Protein AF-E2A7E9-F1 (afdb_monomer)

Secondary structure (DSSP, 8-state):
--S----SS-TTSTTHHHHHHHHHHHHHHHHHHHHHHHHHHHHHHHHHHHHHHHHHHHHHHHHHHH--HHHHHHHHHHHHHHHTT-

Mean predicted aligned error: 11.11 Å

pLDDT: mean 88.41, std 9.63, range [50.53, 98.38]

Foldseek 3Di:
DVDDDDDPDDCPDPPNVVVVVVVVVVVVCVVVCVVVVVVVVVVVVVVVVVVVVVVVVVVVVVVVVVCPVVVVVVVVVVVVVVVVVD

Structure (mmCIF, N/CA/C/O backbone):
data_AF-E2A7E9-F1
#
_entry.id   AF-E2A7E9-F1
#
loop_
_atom_site.group_PDB
_atom_site.id
_atom_site.type_symbol
_atom_site.label_atom_id
_atom_site.label_alt_id
_atom_site.label_comp_id
_atom_site.label_asym_id
_atom_site.label_entity_id
_atom_site.label_seq_id
_atom_site.pdbx_PDB_ins_code
_atom_site.Cartn_x
_atom_site.Cartn_y
_atom_site.Cartn_z
_atom_site.occupancy
_atom_site.B_iso_or_equiv
_atom_site.auth_seq_id
_atom_site.auth_comp_id
_atom_site.auth_asym_id
_atom_site.auth_atom_id
_atom_site.pdbx_PDB_model_num
ATOM 1 N N . LEU A 1 1 ? -17.916 5.304 22.790 1.00 84.88 1 LEU A N 1
ATOM 2 C CA . LEU A 1 1 ? -17.422 4.349 21.775 1.00 84.88 1 LEU A CA 1
ATOM 3 C C . LEU A 1 1 ? -17.272 5.082 20.446 1.00 84.88 1 LEU A C 1
ATOM 5 O O . LEU A 1 1 ? -18.194 5.820 20.114 1.00 84.88 1 LEU A O 1
ATOM 9 N N . PRO A 1 2 ? -16.122 4.978 19.755 1.00 84.19 2 PRO A N 1
ATOM 10 C CA . PRO A 1 2 ? -15.832 5.714 18.519 1.00 84.19 2 PRO A CA 1
ATOM 11 C C . PRO A 1 2 ? -16.790 5.407 17.363 1.00 84.19 2 PRO A C 1
ATOM 13 O O . PRO A 1 2 ? -17.074 6.295 16.567 1.00 84.19 2 PRO A O 1
ATOM 16 N N . VAL A 1 3 ? -17.331 4.189 17.295 1.00 88.69 3 VAL A N 1
ATOM 17 C CA . VAL A 1 3 ? -18.369 3.827 16.320 1.00 88.69 3 VAL A CA 1
ATOM 18 C C . VAL A 1 3 ? -19.699 3.671 17.051 1.00 88.69 3 VAL A C 1
ATOM 20 O O . VAL A 1 3 ? -19.775 2.969 18.062 1.00 88.69 3 VAL A O 1
ATOM 23 N N . GLN A 1 4 ? -20.756 4.326 16.565 1.00 89.06 4 GLN A N 1
ATOM 24 C CA . GLN A 1 4 ? -22.100 4.103 17.096 1.00 89.06 4 GLN A CA 1
ATOM 25 C C . GLN A 1 4 ? -22.700 2.831 16.497 1.00 89.06 4 GLN A C 1
ATOM 27 O O . GLN A 1 4 ? -22.910 2.741 15.290 1.00 89.06 4 GLN A O 1
ATOM 32 N N . THR A 1 5 ? -22.986 1.853 17.353 1.00 88.69 5 THR A N 1
ATOM 33 C CA . THR A 1 5 ? -23.644 0.590 16.996 1.00 88.69 5 THR A CA 1
ATOM 34 C C . THR A 1 5 ? -24.589 0.160 18.114 1.00 88.69 5 THR A C 1
ATOM 36 O O . THR A 1 5 ? -24.482 0.634 19.246 1.00 88.69 5 THR A O 1
ATOM 39 N N . TYR A 1 6 ? -25.511 -0.753 17.811 1.00 90.38 6 TYR A N 1
ATOM 40 C CA . TYR A 1 6 ? -26.402 -1.334 18.812 1.00 90.38 6 TYR A CA 1
ATOM 41 C C . TYR A 1 6 ? -25.680 -2.407 19.641 1.00 90.38 6 TYR A C 1
ATOM 43 O O . TYR A 1 6 ? -25.009 -3.275 19.083 1.00 90.38 6 TYR A O 1
ATOM 51 N N . TYR A 1 7 ? -25.841 -2.355 20.966 1.00 87.31 7 TYR A N 1
ATOM 52 C CA . TYR A 1 7 ? -25.246 -3.293 21.918 1.00 87.31 7 TYR A CA 1
ATOM 53 C C . TYR A 1 7 ? -26.329 -3.948 22.775 1.00 87.31 7 TYR A C 1
ATOM 55 O O . TYR A 1 7 ? -27.207 -3.267 23.295 1.00 87.31 7 TYR A O 1
ATOM 63 N N . ILE A 1 8 ? -26.246 -5.272 22.943 1.00 91.25 8 ILE A N 1
ATOM 64 C CA . ILE A 1 8 ? -27.198 -6.069 23.745 1.00 91.25 8 ILE A CA 1
ATOM 65 C C . ILE A 1 8 ? -26.933 -5.907 25.261 1.00 91.25 8 ILE A C 1
ATOM 67 O O . ILE A 1 8 ? -27.758 -6.281 26.089 1.00 91.25 8 ILE A O 1
ATOM 71 N N . TYR A 1 9 ? -25.788 -5.330 25.638 1.00 88.06 9 TYR A N 1
ATOM 72 C CA . TYR A 1 9 ? -25.360 -5.097 27.019 1.00 88.06 9 TYR A CA 1
ATOM 73 C C . TYR A 1 9 ? -25.021 -3.621 27.264 1.00 88.06 9 TYR A C 1
ATOM 75 O O . TYR A 1 9 ? -24.807 -2.851 26.327 1.00 88.06 9 TYR A O 1
ATOM 83 N N . ASP A 1 10 ? -24.949 -3.230 28.539 1.00 86.88 10 ASP A N 1
ATOM 84 C CA . ASP A 1 10 ? -24.618 -1.862 28.944 1.00 86.88 10 ASP A CA 1
ATOM 85 C C . ASP A 1 10 ? -23.122 -1.572 28.746 1.00 86.88 10 ASP A C 1
ATOM 87 O O . ASP A 1 10 ? -22.270 -1.957 29.547 1.00 86.88 10 ASP A O 1
ATOM 91 N N . VAL A 1 11 ? -22.811 -0.881 27.650 1.00 87.12 11 VAL A N 1
ATOM 92 C CA . VAL A 1 11 ? -21.458 -0.430 27.294 1.00 87.12 11 VAL A CA 1
ATOM 93 C C . VAL A 1 11 ? -21.024 0.837 28.032 1.00 87.12 11 VAL A C 1
ATOM 95 O O . VAL A 1 11 ? -19.899 1.282 27.832 1.00 87.12 11 VAL A O 1
ATOM 98 N N . THR A 1 12 ? -21.884 1.455 28.848 1.00 86.44 12 THR A N 1
ATOM 99 C CA . THR A 1 12 ? -21.547 2.692 29.578 1.00 86.44 12 THR A CA 1
ATOM 100 C C . THR A 1 12 ? -20.847 2.424 30.907 1.00 86.44 12 THR A C 1
ATOM 102 O O . THR A 1 12 ? -20.238 3.329 31.478 1.00 86.44 12 THR A O 1
ATOM 105 N N . LYS A 1 13 ? -20.889 1.176 31.389 1.00 88.25 13 LYS A N 1
ATOM 106 C CA . LYS A 1 13 ? -20.261 0.769 32.646 1.00 88.25 13 LYS A CA 1
ATOM 107 C C . LYS A 1 13 ? -18.851 0.230 32.438 1.00 88.25 13 LYS A C 1
ATOM 109 O O . LYS A 1 13 ? -18.535 -0.393 31.423 1.00 88.25 13 LYS A O 1
ATOM 114 N N . SER A 1 14 ? -17.996 0.485 33.426 1.00 89.56 14 SER A N 1
ATOM 115 C CA . SER A 1 14 ? -16.683 -0.157 33.522 1.00 89.56 14 SER A CA 1
ATOM 116 C C . SER A 1 14 ? -16.857 -1.578 34.083 1.00 89.56 14 SER A C 1
ATOM 118 O O . SER A 1 14 ? -17.662 -1.751 35.008 1.00 89.56 14 SER A O 1
ATOM 120 N N . PRO A 1 15 ? -16.144 -2.598 33.553 1.00 90.00 15 PRO A N 1
ATOM 121 C CA . PRO A 1 15 ? -15.067 -2.537 32.545 1.00 90.00 15 PRO A CA 1
ATOM 122 C C . PRO A 1 15 ? -15.518 -2.696 31.076 1.00 90.00 15 PRO A C 1
ATOM 124 O O . PRO A 1 15 ? -14.693 -2.665 30.162 1.00 90.00 15 PRO A O 1
ATOM 127 N N . GLN A 1 16 ? -16.814 -2.885 30.815 1.00 90.75 16 GLN A N 1
ATOM 128 C CA . GLN A 1 16 ? -17.350 -3.206 29.485 1.00 90.75 16 GLN A CA 1
ATOM 129 C C . GLN A 1 16 ? -17.055 -2.114 28.451 1.00 90.75 16 GLN A C 1
ATOM 131 O O . GLN A 1 16 ? -16.758 -2.430 27.296 1.00 90.75 16 GLN A O 1
ATOM 136 N N . TYR A 1 17 ? -17.095 -0.845 28.862 1.00 91.38 17 TYR A N 1
ATOM 137 C CA . TYR A 1 17 ? -16.746 0.292 28.012 1.00 91.38 17 TYR A CA 1
ATOM 138 C C . TYR A 1 17 ? -15.344 0.155 27.404 1.00 91.38 17 TYR A C 1
ATOM 140 O O . TYR A 1 17 ? -15.175 0.263 26.189 1.00 91.38 17 TYR A O 1
ATOM 148 N N . GLU A 1 18 ? -14.345 -0.108 28.248 1.00 93.94 18 GLU A N 1
ATOM 149 C CA . GLU A 1 18 ? -12.931 -0.167 27.864 1.00 93.94 18 GLU A CA 1
ATOM 150 C C . GLU A 1 18 ? -12.671 -1.345 26.926 1.00 93.94 18 GLU A C 1
ATOM 152 O O . GLU A 1 18 ? -12.040 -1.193 25.880 1.00 93.94 18 GLU A O 1
ATOM 157 N N . ILE A 1 19 ? -13.245 -2.504 27.252 1.00 93.25 19 ILE A N 1
ATOM 158 C CA . ILE A 1 19 ? -13.159 -3.710 26.426 1.00 93.25 19 ILE A CA 1
ATOM 159 C C . ILE A 1 19 ? -13.759 -3.444 25.042 1.00 93.25 19 ILE A C 1
ATOM 161 O O . ILE A 1 19 ? -13.131 -3.711 24.017 1.00 93.25 19 ILE A O 1
ATOM 165 N N . THR A 1 20 ? -14.960 -2.866 25.000 1.00 94.75 20 THR A N 1
ATOM 166 C CA . THR A 1 20 ? -15.654 -2.573 23.740 1.00 94.75 20 THR A CA 1
ATOM 167 C C . THR A 1 20 ? -14.894 -1.538 22.914 1.00 94.75 20 THR A C 1
ATOM 169 O O . THR A 1 20 ? -14.817 -1.657 21.692 1.00 94.75 20 THR A O 1
ATOM 172 N N . PHE A 1 21 ? -14.283 -0.548 23.566 1.00 94.00 21 PHE A N 1
ATOM 173 C CA . PHE A 1 21 ? -13.441 0.447 22.910 1.00 94.00 21 PHE A CA 1
ATOM 174 C C . PHE A 1 21 ? -12.216 -0.192 22.243 1.00 94.00 21 PHE A C 1
ATOM 176 O O . PHE A 1 21 ? -11.943 0.094 21.077 1.00 94.00 21 PHE A O 1
ATOM 183 N N . ILE A 1 22 ? -11.519 -1.098 22.939 1.00 95.50 22 ILE A N 1
ATOM 184 C CA . ILE A 1 22 ? -10.365 -1.829 22.392 1.00 95.50 22 ILE A CA 1
ATOM 185 C C . ILE A 1 22 ? -10.785 -2.678 21.188 1.00 95.50 22 ILE A C 1
ATOM 187 O O . ILE A 1 22 ? -10.136 -2.623 20.143 1.00 95.50 22 ILE A O 1
ATOM 191 N N . PHE A 1 23 ? -11.896 -3.413 21.291 1.00 94.75 23 PHE A N 1
ATOM 192 C CA . PHE A 1 23 ? -12.410 -4.199 20.168 1.00 94.75 23 PHE A CA 1
ATOM 193 C C . PHE A 1 23 ? -12.758 -3.330 18.958 1.00 94.75 23 PHE A C 1
ATOM 195 O O . PHE A 1 23 ? -12.395 -3.684 17.837 1.00 94.75 23 PHE A O 1
ATOM 202 N N . GLN A 1 24 ? -13.409 -2.180 19.165 1.00 95.50 24 GLN A N 1
ATOM 203 C CA . GLN A 1 24 ? -13.681 -1.240 18.078 1.00 95.50 24 GLN A CA 1
ATOM 204 C C . GLN A 1 24 ? -12.389 -0.708 17.448 1.00 95.50 24 GLN A C 1
ATOM 206 O O . GLN A 1 24 ? -12.306 -0.635 16.225 1.00 95.50 24 GLN A O 1
ATOM 211 N N . ALA A 1 25 ? -11.376 -0.365 18.247 1.00 95.44 25 ALA A N 1
ATOM 212 C CA . ALA A 1 25 ? -10.094 0.118 17.736 1.00 95.44 25 ALA A CA 1
ATOM 213 C C . ALA A 1 25 ? -9.389 -0.930 16.859 1.00 95.44 25 ALA A C 1
ATOM 215 O O . ALA A 1 25 ? -8.950 -0.612 15.753 1.00 95.44 25 ALA A O 1
ATOM 216 N N . ILE A 1 26 ? -9.348 -2.188 17.312 1.00 96.38 26 ILE A N 1
ATOM 217 C CA . ILE A 1 26 ? -8.776 -3.302 16.545 1.00 96.38 26 ILE A CA 1
ATOM 218 C C . ILE A 1 26 ? -9.575 -3.536 15.260 1.00 96.38 26 ILE A C 1
ATOM 220 O O . ILE A 1 26 ? -8.986 -3.647 14.188 1.00 96.38 26 ILE A O 1
ATOM 224 N N . ALA A 1 27 ? -10.907 -3.568 15.340 1.00 94.62 27 ALA A N 1
ATOM 225 C CA . ALA A 1 27 ? -11.760 -3.763 14.172 1.00 94.62 27 ALA A CA 1
ATOM 226 C C . ALA A 1 27 ? -11.571 -2.646 13.133 1.00 94.62 27 ALA A C 1
ATOM 228 O O . ALA A 1 27 ? -11.390 -2.933 11.954 1.00 94.62 27 ALA A O 1
ATOM 229 N N . MET A 1 28 ? -11.540 -1.379 13.561 1.00 94.06 28 MET A N 1
ATOM 230 C CA . MET A 1 28 ? -11.271 -0.247 12.668 1.00 94.06 28 MET A CA 1
ATOM 231 C C . MET A 1 28 ? -9.904 -0.378 11.995 1.00 94.06 28 MET A C 1
ATOM 233 O O . MET A 1 28 ? -9.806 -0.211 10.782 1.00 94.06 28 MET A O 1
ATOM 237 N N . PHE A 1 29 ? -8.864 -0.729 12.752 1.00 94.06 29 PHE A N 1
ATOM 238 C CA . PHE A 1 29 ? -7.530 -0.946 12.201 1.00 94.06 29 PHE A CA 1
ATOM 239 C C . PHE A 1 29 ? -7.515 -2.069 11.153 1.00 94.06 29 PHE A C 1
ATOM 241 O O . PHE A 1 29 ? -6.985 -1.883 10.058 1.00 94.06 29 PHE A O 1
ATOM 248 N N . LEU A 1 30 ? -8.158 -3.202 11.453 1.00 93.94 30 LEU A N 1
ATOM 249 C CA . LEU A 1 30 ? -8.274 -4.341 10.540 1.00 93.94 30 LEU A CA 1
ATOM 250 C C . LEU A 1 30 ? -9.117 -4.038 9.295 1.00 93.94 30 LEU A C 1
ATOM 252 O O . LEU A 1 30 ? -8.880 -4.654 8.264 1.00 93.94 30 LEU A O 1
ATOM 256 N N . CYS A 1 31 ? -10.064 -3.101 9.358 1.00 92.62 31 CYS A N 1
ATOM 257 C CA . CYS A 1 31 ? -10.827 -2.651 8.190 1.00 92.62 31 CYS A CA 1
ATOM 258 C C . CYS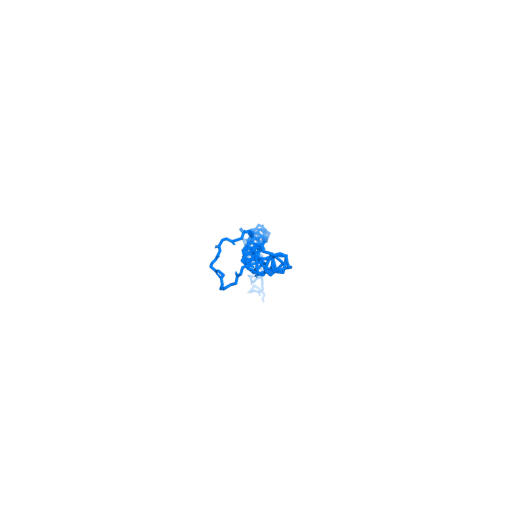 A 1 31 ? -10.041 -1.649 7.327 1.00 92.62 31 CYS A C 1
ATOM 260 O O . CYS A 1 31 ? -10.067 -1.732 6.100 1.00 92.62 31 CYS A O 1
ATOM 262 N N . ILE A 1 32 ? -9.330 -0.705 7.952 1.00 94.31 32 ILE A N 1
ATOM 263 C CA . ILE A 1 32 ? -8.595 0.365 7.254 1.00 94.31 32 ILE A CA 1
ATOM 264 C C . ILE A 1 32 ? -7.337 -0.176 6.561 1.00 94.31 32 ILE A C 1
ATOM 266 O O . ILE A 1 32 ? -7.014 0.249 5.450 1.00 94.31 32 ILE A O 1
ATOM 270 N N . MET A 1 33 ? -6.633 -1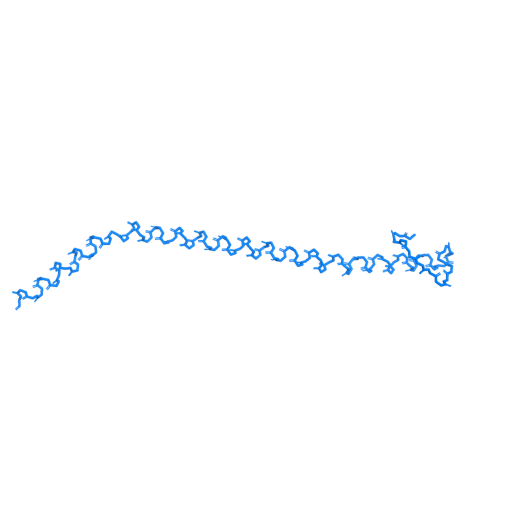.120 7.192 1.00 93.69 33 MET A N 1
ATOM 271 C CA . MET A 1 33 ? -5.401 -1.712 6.657 1.00 93.69 33 MET A CA 1
ATOM 272 C C . MET A 1 33 ? -5.555 -2.320 5.252 1.00 93.69 33 MET A C 1
ATOM 274 O O . MET A 1 33 ? -4.816 -1.908 4.362 1.00 93.69 33 MET A O 1
ATOM 278 N N . PRO A 1 34 ? -6.489 -3.254 4.987 1.00 93.06 34 PRO A N 1
ATOM 279 C CA . PRO A 1 34 ? -6.646 -3.834 3.656 1.00 93.06 34 PRO A CA 1
ATOM 280 C C . PRO A 1 34 ? -7.167 -2.813 2.644 1.00 93.06 34 PRO A C 1
ATOM 282 O O . PRO A 1 34 ? -6.721 -2.830 1.502 1.00 93.06 34 PRO A O 1
ATOM 285 N N . TYR A 1 35 ? -8.055 -1.901 3.058 1.00 89.38 35 TYR A N 1
ATOM 286 C CA . TYR A 1 35 ? -8.593 -0.864 2.176 1.00 89.38 35 TYR A CA 1
ATOM 287 C C . TYR A 1 35 ? -7.476 0.047 1.653 1.00 89.38 35 TYR A C 1
ATOM 289 O O . TYR A 1 35 ? -7.233 0.132 0.453 1.00 89.38 35 TYR A O 1
ATOM 297 N N . THR A 1 36 ? -6.713 0.650 2.567 1.00 94.56 36 THR A N 1
ATOM 298 C CA . THR A 1 36 ? -5.587 1.513 2.193 1.00 94.56 36 THR A CA 1
ATOM 299 C C . THR A 1 36 ? -4.437 0.717 1.574 1.00 94.56 36 THR A C 1
ATOM 301 O O . THR A 1 36 ? -3.749 1.225 0.695 1.00 94.56 36 THR A O 1
ATOM 304 N N . GLY A 1 37 ? -4.220 -0.532 1.987 1.00 94.56 37 GLY A N 1
ATOM 305 C CA . GLY A 1 37 ? -3.189 -1.408 1.437 1.00 94.56 37 GLY A CA 1
ATOM 306 C C . GLY A 1 37 ? -3.394 -1.711 -0.047 1.00 94.56 37 GLY A C 1
ATOM 307 O O . GLY A 1 37 ? -2.441 -1.611 -0.818 1.00 94.56 37 GLY A O 1
ATOM 308 N N . ILE A 1 38 ? -4.628 -2.023 -0.458 1.00 95.56 38 ILE A N 1
ATOM 309 C CA . ILE A 1 38 ? -4.971 -2.265 -1.868 1.00 95.56 38 ILE A CA 1
ATOM 310 C C . ILE A 1 38 ? -4.743 -1.000 -2.695 1.00 95.56 38 ILE A C 1
ATOM 312 O O . ILE A 1 38 ? -4.059 -1.062 -3.717 1.00 95.56 38 ILE A O 1
ATOM 316 N N . ASP A 1 39 ? -5.244 0.145 -2.229 1.00 95.06 39 ASP A N 1
ATOM 317 C CA . ASP A 1 39 ? -5.100 1.421 -2.936 1.00 95.06 39 ASP A CA 1
ATOM 318 C C . ASP A 1 39 ? -3.625 1.827 -3.091 1.00 95.06 39 ASP A C 1
ATOM 320 O O . ASP A 1 39 ? -3.191 2.228 -4.176 1.00 95.06 39 ASP A O 1
ATOM 324 N N . ASN A 1 40 ? -2.820 1.671 -2.033 1.00 95.56 40 ASN A N 1
ATOM 325 C CA . ASN A 1 40 ? -1.382 1.942 -2.072 1.00 95.56 40 ASN A CA 1
ATOM 326 C C . ASN A 1 40 ? -0.649 0.983 -3.014 1.00 95.56 40 ASN A C 1
ATOM 328 O O . ASN A 1 40 ? 0.171 1.423 -3.820 1.00 95.56 40 ASN A O 1
ATOM 332 N N . PHE A 1 41 ? -0.945 -0.317 -2.940 1.00 96.62 41 PHE A N 1
ATOM 333 C CA . PHE A 1 41 ? -0.324 -1.315 -3.806 1.00 96.62 41 PHE A CA 1
ATOM 334 C C . PHE A 1 41 ? -0.642 -1.050 -5.279 1.00 96.62 41 PHE A C 1
ATOM 336 O O . PHE A 1 41 ? 0.266 -1.034 -6.109 1.00 96.62 41 PHE A O 1
ATOM 343 N N . LEU A 1 42 ? -1.910 -0.782 -5.599 1.00 96.75 42 LEU A N 1
ATOM 344 C CA . LEU A 1 42 ? -2.343 -0.462 -6.954 1.00 96.75 42 LEU A CA 1
ATOM 345 C C . LEU A 1 42 ? -1.669 0.815 -7.465 1.00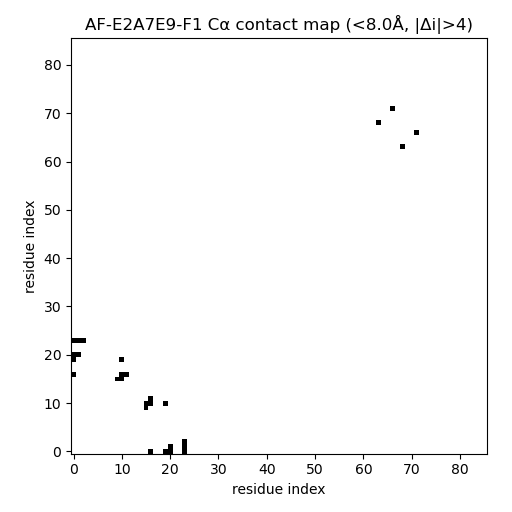 96.75 42 LEU A C 1
ATOM 347 O O . LEU A 1 42 ? -1.148 0.826 -8.578 1.00 96.75 42 LEU A O 1
ATOM 351 N N . SER A 1 43 ? -1.626 1.865 -6.644 1.00 97.69 43 SER A N 1
ATOM 352 C CA . SER A 1 43 ? -0.969 3.126 -6.999 1.00 97.69 43 SER A CA 1
ATOM 353 C C . SER A 1 43 ? 0.513 2.910 -7.304 1.00 97.69 43 SER A C 1
ATOM 355 O O . SER A 1 43 ? 0.991 3.310 -8.365 1.00 97.69 43 SER A O 1
ATOM 357 N N . LEU A 1 44 ? 1.237 2.214 -6.420 1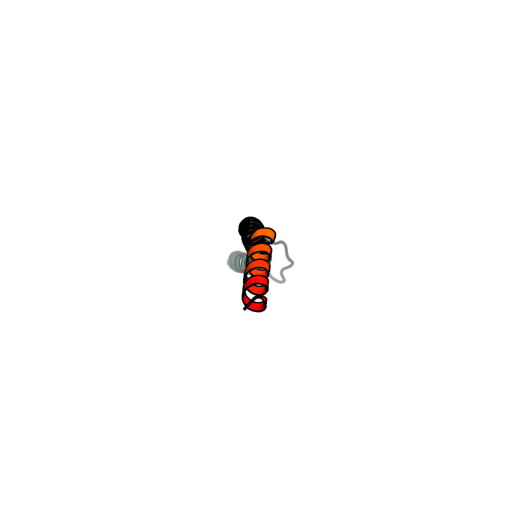.00 97.69 44 LEU A N 1
ATOM 358 C CA . LEU A 1 44 ? 2.650 1.881 -6.618 1.00 97.69 44 LEU A CA 1
ATOM 359 C C . LEU A 1 44 ? 2.871 1.037 -7.875 1.00 97.69 44 LEU A C 1
ATOM 361 O O . LEU A 1 44 ? 3.811 1.303 -8.622 1.00 97.69 44 LEU A O 1
ATOM 365 N N . LEU A 1 45 ? 2.008 0.053 -8.135 1.00 98.12 45 LEU A N 1
ATOM 366 C CA . LEU A 1 45 ? 2.086 -0.791 -9.324 1.00 98.12 45 LEU A CA 1
ATOM 367 C C . LEU A 1 45 ? 1.900 0.030 -10.606 1.00 98.12 45 LEU A C 1
ATOM 369 O O . LEU A 1 45 ? 2.689 -0.109 -11.539 1.00 98.12 45 LEU A O 1
ATOM 373 N N . ILE A 1 46 ? 0.902 0.916 -10.639 1.00 98.38 46 ILE A N 1
ATOM 374 C CA . ILE A 1 46 ? 0.647 1.808 -11.777 1.00 98.38 46 ILE A CA 1
ATOM 375 C C . ILE A 1 46 ? 1.845 2.732 -12.009 1.00 98.38 46 ILE A C 1
ATOM 377 O O . ILE A 1 46 ? 2.320 2.838 -13.142 1.00 98.38 46 ILE A O 1
ATOM 381 N N . PHE A 1 47 ? 2.372 3.364 -10.956 1.00 98.12 47 PHE A N 1
ATOM 382 C CA . PHE A 1 47 ? 3.568 4.201 -11.063 1.00 98.12 47 PHE A CA 1
ATOM 383 C C . PHE A 1 47 ? 4.780 3.406 -11.553 1.00 98.12 47 PHE A C 1
ATOM 385 O O . PHE A 1 47 ? 5.513 3.881 -12.419 1.00 98.12 47 PHE A O 1
ATOM 392 N N . HIS A 1 48 ? 4.973 2.186 -11.052 1.00 97.50 48 HIS A N 1
ATOM 393 C CA . HIS A 1 48 ? 6.084 1.332 -11.454 1.00 97.5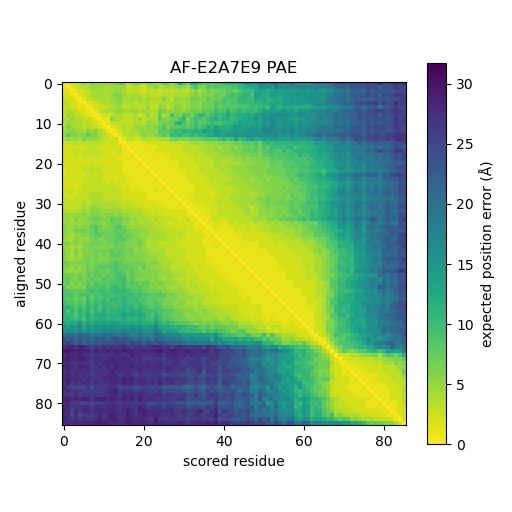0 48 HIS A CA 1
ATOM 394 C C . HIS A 1 48 ? 6.001 0.937 -12.929 1.00 97.50 48 HIS A C 1
ATOM 396 O O . HIS A 1 48 ? 6.979 1.094 -13.656 1.00 97.50 48 HIS A O 1
ATOM 402 N N . ILE A 1 49 ? 4.835 0.473 -13.390 1.00 98.00 49 ILE A N 1
ATOM 403 C CA . ILE A 1 49 ? 4.611 0.113 -14.795 1.00 98.00 49 ILE A CA 1
ATOM 404 C C . ILE A 1 49 ? 4.804 1.340 -15.687 1.00 98.00 49 ILE A C 1
ATOM 406 O O . ILE A 1 49 ? 5.498 1.256 -16.695 1.00 98.00 49 ILE A O 1
ATOM 410 N N . SER A 1 50 ? 4.262 2.493 -15.295 1.00 98.12 50 SER A N 1
ATOM 411 C CA . SER A 1 50 ? 4.411 3.739 -16.056 1.00 98.12 50 SER A CA 1
ATOM 412 C C . SER A 1 50 ? 5.881 4.157 -16.170 1.00 98.12 50 SER A C 1
ATOM 414 O O . SER A 1 50 ? 6.341 4.490 -17.259 1.00 98.12 50 SER A O 1
ATOM 416 N N . GLY A 1 51 ? 6.647 4.060 -15.079 1.00 98.00 51 GLY A N 1
ATOM 417 C CA . GLY A 1 51 ? 8.089 4.313 -15.090 1.00 98.00 51 GLY A CA 1
ATOM 418 C C . GLY A 1 51 ? 8.867 3.312 -15.948 1.00 98.00 51 GLY A C 1
ATOM 419 O O . GLY A 1 51 ? 9.757 3.704 -16.700 1.00 98.00 51 GLY A O 1
ATOM 420 N N . GLN A 1 52 ? 8.519 2.021 -15.898 1.00 97.56 52 GLN A N 1
ATOM 421 C CA . GLN A 1 52 ? 9.130 1.016 -16.774 1.00 97.56 52 GLN A CA 1
ATOM 422 C C . GLN A 1 52 ? 8.830 1.281 -18.254 1.00 97.56 52 GLN A C 1
ATOM 424 O O . GLN A 1 52 ? 9.725 1.147 -19.090 1.00 97.56 52 GLN A 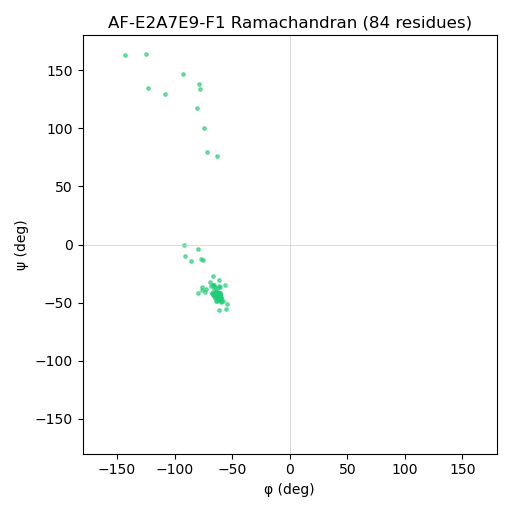O 1
ATOM 429 N N . LEU A 1 53 ? 7.596 1.675 -18.579 1.00 97.25 53 LEU A N 1
ATOM 430 C CA . LEU A 1 53 ? 7.187 2.023 -19.938 1.00 97.25 53 LEU A CA 1
ATOM 431 C C . LEU A 1 53 ? 7.915 3.269 -20.447 1.00 97.25 53 LEU A C 1
ATOM 433 O O . LEU A 1 53 ? 8.366 3.269 -21.589 1.00 97.25 53 LEU A O 1
ATOM 437 N N . ASP A 1 54 ? 8.096 4.290 -19.610 1.00 97.56 54 ASP A N 1
ATOM 438 C CA . ASP A 1 54 ? 8.865 5.484 -19.970 1.00 97.56 54 ASP A CA 1
ATOM 439 C C . ASP A 1 54 ? 10.342 5.150 -20.243 1.00 97.56 54 ASP A C 1
ATOM 441 O O . ASP A 1 54 ? 10.906 5.530 -21.271 1.00 97.56 54 ASP A O 1
ATOM 445 N N . ILE A 1 55 ? 10.963 4.326 -19.390 1.00 96.38 55 ILE A N 1
ATOM 446 C CA . ILE A 1 55 ? 12.332 3.835 -19.613 1.00 96.38 55 ILE A CA 1
ATOM 447 C C . ILE A 1 55 ? 12.424 3.035 -20.918 1.00 96.38 55 ILE A C 1
ATOM 449 O O . ILE A 1 55 ? 13.393 3.190 -21.670 1.00 96.38 55 ILE A O 1
ATOM 453 N N . LEU A 1 56 ? 11.446 2.171 -21.197 1.00 94.12 56 LEU A N 1
ATOM 454 C CA . LEU A 1 56 ? 11.392 1.395 -22.434 1.00 94.12 56 LEU A CA 1
ATOM 455 C C . LEU A 1 56 ? 11.244 2.309 -23.657 1.00 94.12 56 LEU A C 1
ATOM 457 O O . LEU A 1 56 ? 11.991 2.149 -24.620 1.00 94.12 56 LEU A O 1
ATOM 461 N N . SER A 1 57 ? 10.346 3.292 -23.596 1.00 93.88 57 SER A N 1
ATOM 462 C CA . SER A 1 57 ? 10.139 4.295 -24.643 1.00 93.88 57 SER A CA 1
ATOM 463 C C . SER A 1 57 ? 11.428 5.066 -24.937 1.00 93.88 57 SER A C 1
ATOM 465 O O . SER A 1 57 ? 11.888 5.110 -26.078 1.00 93.88 57 SER A O 1
ATOM 467 N N . ASN A 1 58 ? 12.107 5.557 -23.898 1.00 92.88 58 ASN A N 1
ATOM 468 C CA . ASN A 1 58 ? 13.390 6.250 -24.023 1.00 92.88 58 ASN A CA 1
ATOM 469 C C . ASN A 1 58 ? 14.492 5.365 -24.623 1.00 92.88 58 ASN A C 1
ATOM 471 O O . ASN A 1 58 ? 15.337 5.832 -25.390 1.00 92.88 58 ASN A O 1
ATOM 475 N N . ARG A 1 59 ? 14.503 4.065 -24.300 1.00 90.31 59 ARG A N 1
ATOM 476 C CA . ARG A 1 59 ? 15.423 3.102 -24.924 1.00 90.31 59 ARG A CA 1
ATOM 477 C C . ARG A 1 59 ? 15.103 2.883 -26.400 1.00 90.31 59 ARG A C 1
ATOM 479 O O . ARG A 1 59 ? 16.041 2.826 -27.187 1.00 90.31 59 ARG A O 1
ATOM 486 N N . LEU A 1 60 ? 13.827 2.777 -26.768 1.00 86.06 60 LEU A N 1
ATOM 487 C CA . LEU A 1 60 ? 13.394 2.613 -28.157 1.00 86.06 60 LEU A CA 1
ATOM 488 C C . LEU A 1 60 ? 13.708 3.850 -29.001 1.00 86.06 60 LEU A C 1
ATOM 490 O O . LEU A 1 60 ? 14.267 3.698 -30.080 1.00 86.06 60 LEU A O 1
ATOM 494 N N . MET A 1 61 ? 13.438 5.057 -28.497 1.00 87.69 61 MET A N 1
ATOM 495 C CA . MET A 1 61 ? 13.803 6.304 -29.183 1.00 87.69 61 MET A CA 1
ATOM 496 C C . MET A 1 61 ? 15.314 6.400 -29.392 1.00 87.69 61 MET A C 1
ATOM 498 O O . MET A 1 61 ? 15.767 6.612 -30.510 1.00 87.69 61 MET A O 1
ATOM 502 N N . ARG A 1 62 ? 16.115 6.115 -28.358 1.00 81.81 62 ARG A N 1
ATOM 503 C CA . ARG A 1 62 ? 17.577 6.093 -28.498 1.00 81.81 62 ARG A CA 1
ATOM 504 C C . ARG A 1 62 ? 18.057 5.021 -29.480 1.00 81.81 62 ARG A C 1
ATOM 506 O O . ARG A 1 62 ? 19.026 5.246 -30.192 1.00 81.81 62 ARG A O 1
ATOM 513 N N . LEU A 1 63 ? 17.423 3.848 -29.514 1.00 75.06 63 LEU A N 1
ATOM 514 C CA . LEU A 1 63 ? 17.730 2.824 -30.514 1.00 75.06 63 LEU A CA 1
ATOM 515 C C . LEU A 1 63 ? 17.356 3.281 -31.919 1.00 75.06 63 LEU A C 1
ATOM 517 O O . LEU A 1 63 ? 18.113 2.991 -32.826 1.00 75.06 63 LEU A O 1
ATOM 521 N N . ASN A 1 64 ? 16.247 3.994 -32.098 1.00 72.44 64 ASN A N 1
ATOM 522 C CA . ASN A 1 64 ? 15.870 4.591 -33.376 1.00 72.44 64 ASN A CA 1
ATOM 523 C C . ASN A 1 64 ? 16.854 5.691 -33.813 1.00 72.44 64 ASN A C 1
ATOM 525 O O . ASN A 1 64 ? 17.149 5.800 -34.994 1.00 72.44 64 ASN A O 1
ATOM 529 N N . ASP A 1 65 ? 17.408 6.455 -32.870 1.00 69.44 65 ASP A N 1
ATOM 530 C CA . ASP A 1 65 ? 18.410 7.486 -33.163 1.00 69.44 65 ASP A CA 1
ATOM 531 C C . ASP A 1 65 ? 19.804 6.893 -33.445 1.00 69.44 65 ASP A C 1
ATOM 533 O O . ASP A 1 65 ? 20.531 7.386 -34.305 1.00 69.44 65 ASP A O 1
ATOM 537 N N . ILE A 1 66 ? 20.196 5.821 -32.739 1.00 65.06 66 ILE A N 1
ATOM 538 C CA . ILE A 1 66 ? 21.466 5.101 -32.965 1.00 65.06 66 ILE A CA 1
ATOM 539 C C . ILE A 1 66 ? 21.382 4.217 -34.207 1.00 65.06 66 ILE A C 1
ATOM 541 O O . ILE A 1 66 ? 22.352 4.100 -34.960 1.00 65.06 66 ILE A O 1
ATOM 545 N N . ALA A 1 67 ? 20.238 3.573 -34.424 1.00 60.47 67 ALA A N 1
ATOM 546 C CA . ALA A 1 67 ? 19.928 2.917 -35.674 1.00 60.47 67 ALA A CA 1
ATOM 547 C C . ALA A 1 67 ? 19.660 4.019 -36.687 1.00 60.47 67 ALA A C 1
ATOM 549 O O . ALA A 1 67 ? 18.523 4.298 -37.056 1.00 60.47 67 ALA A O 1
ATOM 550 N N . ASN A 1 68 ? 20.742 4.593 -37.204 1.00 67.25 68 ASN A N 1
ATOM 551 C CA . ASN A 1 68 ? 20.736 5.215 -38.506 1.00 67.25 68 ASN A CA 1
ATOM 552 C C . ASN A 1 68 ? 20.439 4.079 -39.497 1.00 67.25 68 ASN A C 1
ATOM 554 O O . ASN A 1 68 ? 21.331 3.482 -40.095 1.00 67.25 68 ASN A O 1
ATOM 558 N N . TYR A 1 69 ? 19.169 3.666 -39.541 1.00 66.06 69 TYR A N 1
ATOM 559 C CA . TYR A 1 69 ? 18.685 2.463 -40.204 1.00 66.06 69 TYR A CA 1
ATOM 560 C C . TYR A 1 69 ? 19.106 2.501 -41.665 1.00 66.06 69 TYR A C 1
ATOM 562 O O . TYR A 1 69 ? 19.530 1.495 -42.216 1.00 66.06 69 TYR A O 1
ATOM 570 N N . ASN A 1 70 ? 19.115 3.705 -42.236 1.00 70.19 70 ASN A N 1
ATOM 571 C CA . ASN A 1 70 ? 19.63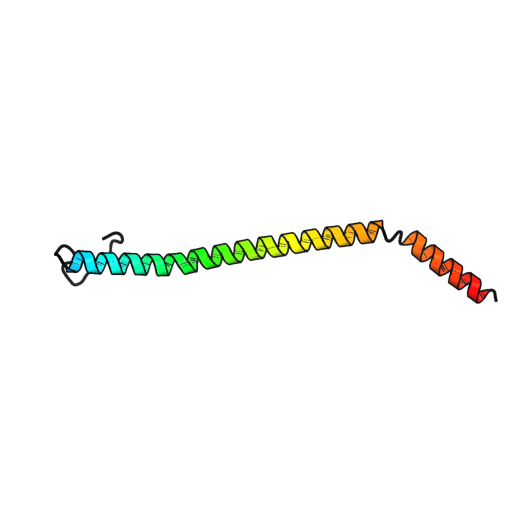7 3.998 -43.558 1.00 70.19 70 ASN A CA 1
ATOM 572 C C . ASN A 1 70 ? 21.141 3.722 -43.700 1.00 70.19 70 ASN A C 1
ATOM 574 O O . ASN A 1 70 ? 21.528 3.153 -44.714 1.00 70.19 70 ASN A O 1
ATOM 578 N N . ASP A 1 71 ? 21.989 4.056 -42.725 1.00 74.56 71 ASP A N 1
ATOM 579 C CA . ASP A 1 71 ? 23.433 3.777 -42.797 1.00 74.56 71 ASP A CA 1
ATOM 580 C C . ASP A 1 71 ? 23.741 2.290 -42.601 1.00 74.56 71 ASP A C 1
ATOM 582 O O . ASP A 1 71 ? 24.561 1.731 -43.331 1.00 74.56 71 ASP A O 1
ATOM 586 N N . ILE A 1 72 ? 23.052 1.622 -41.669 1.00 74.62 72 ILE A N 1
ATOM 587 C CA . ILE A 1 72 ? 23.191 0.172 -41.455 1.00 74.62 72 ILE A CA 1
ATOM 588 C C . ILE A 1 72 ? 22.693 -0.589 -42.692 1.00 74.62 72 ILE A C 1
ATOM 590 O O . ILE A 1 72 ? 23.373 -1.494 -43.182 1.00 74.62 72 ILE A O 1
ATOM 594 N N . LEU A 1 73 ? 21.548 -0.186 -43.252 1.00 77.62 73 LEU A N 1
ATOM 595 C CA . LEU A 1 73 ? 20.991 -0.749 -44.480 1.00 77.62 73 LEU A CA 1
ATOM 596 C C . LEU A 1 73 ? 21.914 -0.501 -45.678 1.00 77.62 73 LEU A C 1
ATOM 598 O O . LEU A 1 73 ? 22.188 -1.425 -46.441 1.00 77.62 73 LEU A O 1
ATOM 602 N N . LYS A 1 74 ? 22.448 0.717 -45.826 1.00 83.00 74 LYS A N 1
ATOM 603 C CA . LYS A 1 74 ? 23.380 1.078 -46.903 1.00 83.00 74 LYS A CA 1
ATOM 604 C C . LYS A 1 74 ? 24.681 0.282 -46.815 1.00 83.00 74 LYS A C 1
ATOM 606 O O . LYS A 1 74 ? 25.155 -0.195 -47.844 1.00 83.00 74 LYS A O 1
ATOM 611 N N . SER A 1 75 ? 25.221 0.093 -45.611 1.00 82.81 75 SER A N 1
ATOM 612 C CA . SER A 1 75 ? 26.401 -0.748 -45.376 1.00 82.81 75 SER A CA 1
ATOM 613 C C . SER A 1 75 ? 26.139 -2.206 -45.776 1.00 82.81 75 SER A C 1
ATOM 615 O O . SER A 1 75 ? 26.897 -2.785 -46.551 1.00 82.81 75 SER A O 1
ATOM 617 N N . CYS A 1 76 ? 25.002 -2.766 -45.351 1.00 80.88 76 CYS A N 1
ATOM 618 C CA . CYS A 1 76 ? 24.611 -4.143 -45.658 1.00 80.88 76 CYS A CA 1
ATOM 619 C C . CYS A 1 76 ? 24.416 -4.383 -47.169 1.00 80.88 76 CYS A C 1
ATOM 621 O O . CYS A 1 76 ? 24.924 -5.359 -47.722 1.00 80.88 76 CYS A O 1
ATOM 623 N N . VAL A 1 77 ? 23.745 -3.459 -47.870 1.00 88.19 77 VAL A N 1
ATOM 624 C CA . VAL A 1 77 ? 23.569 -3.524 -49.333 1.00 88.19 77 VAL A CA 1
ATOM 625 C C . VAL A 1 77 ? 24.916 -3.435 -50.054 1.00 88.19 77 VAL A C 1
ATOM 627 O O . VAL A 1 77 ? 25.150 -4.167 -51.018 1.00 88.19 77 VAL A O 1
ATOM 630 N N . MET A 1 78 ? 25.821 -2.570 -49.593 1.00 89.00 78 MET A N 1
ATOM 631 C CA . MET A 1 78 ? 27.139 -2.397 -50.204 1.00 89.00 78 MET A CA 1
ATOM 632 C C . MET A 1 78 ? 28.020 -3.645 -50.038 1.00 89.00 78 MET A C 1
ATOM 634 O O . MET A 1 78 ? 28.654 -4.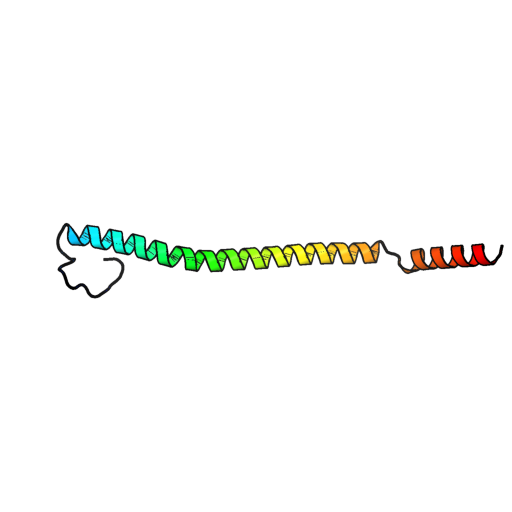067 -51.006 1.00 89.00 78 MET A O 1
ATOM 638 N N . ASP A 1 79 ? 28.008 -4.279 -48.863 1.00 87.62 79 ASP A N 1
ATOM 639 C CA . ASP A 1 79 ? 28.724 -5.538 -48.627 1.00 87.62 79 ASP A CA 1
ATOM 640 C C . ASP A 1 79 ? 28.147 -6.692 -49.459 1.00 87.62 79 ASP A C 1
ATOM 642 O O . ASP A 1 79 ? 28.909 -7.411 -50.111 1.00 87.62 79 ASP A O 1
ATOM 646 N N . HIS A 1 80 ? 26.818 -6.828 -49.535 1.00 85.56 80 HIS A N 1
ATOM 647 C CA . HIS A 1 80 ? 26.176 -7.827 -50.397 1.00 85.56 80 HIS A CA 1
ATOM 648 C C . HIS A 1 80 ? 26.506 -7.625 -51.881 1.00 85.56 80 HIS A C 1
ATOM 650 O O . HIS A 1 80 ? 26.823 -8.585 -52.583 1.00 85.56 80 HIS A O 1
ATOM 656 N N . THR A 1 81 ? 26.483 -6.379 -52.363 1.00 90.50 81 THR A N 1
ATOM 657 C CA . THR A 1 81 ? 26.819 -6.058 -53.760 1.00 90.50 81 THR A CA 1
ATOM 658 C C . THR A 1 81 ? 28.295 -6.335 -54.054 1.00 90.50 81 THR A C 1
ATOM 660 O O . THR A 1 81 ? 28.632 -6.776 -55.150 1.00 90.50 81 THR A O 1
ATOM 663 N N . ARG A 1 82 ? 29.189 -6.111 -53.080 1.00 89.19 82 ARG A N 1
ATOM 664 C CA . ARG A 1 82 ? 30.616 -6.433 -53.215 1.00 89.19 82 ARG A CA 1
ATOM 665 C C . ARG A 1 82 ? 30.851 -7.941 -53.283 1.00 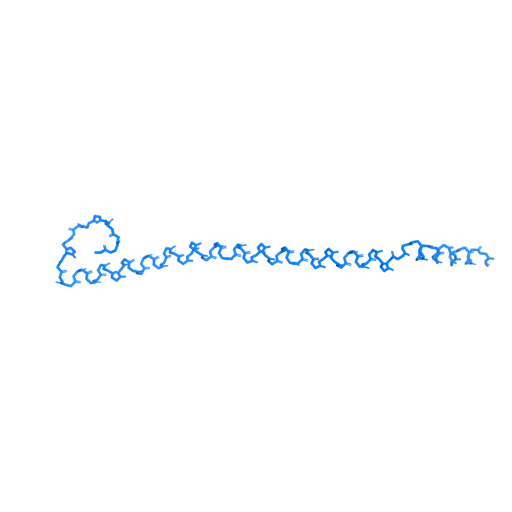89.19 82 ARG A C 1
ATOM 667 O O . ARG A 1 82 ? 31.648 -8.367 -54.109 1.00 89.19 82 ARG A O 1
ATOM 674 N N . LEU A 1 83 ? 30.159 -8.730 -52.461 1.00 82.50 83 LEU A N 1
ATOM 675 C CA . LEU A 1 83 ? 30.269 -10.194 -52.461 1.00 82.50 83 LEU A CA 1
ATOM 676 C C . LEU A 1 83 ? 29.737 -10.832 -53.748 1.00 82.50 83 LEU A C 1
ATOM 678 O O . LEU A 1 83 ? 30.311 -11.805 -54.202 1.00 82.50 83 LEU A O 1
ATOM 682 N N . LEU A 1 84 ? 28.684 -10.274 -54.352 1.00 82.31 84 LEU A N 1
ATOM 683 C CA . LEU A 1 84 ? 28.136 -10.751 -55.631 1.00 82.31 84 LEU A CA 1
ATOM 684 C C . LEU A 1 84 ? 28.984 -10.366 -56.854 1.00 82.31 84 LEU A C 1
ATOM 686 O O . LEU A 1 84 ? 28.728 -10.848 -57.955 1.00 82.31 84 LEU A O 1
ATOM 690 N N . ARG A 1 85 ? 29.944 -9.447 -56.691 1.00 76.75 85 ARG A N 1
ATOM 691 C CA . ARG A 1 85 ? 30.822 -8.973 -57.771 1.00 76.75 85 ARG A CA 1
ATOM 692 C C . ARG A 1 85 ? 32.122 -9.782 -57.884 1.00 76.75 85 ARG A C 1
ATOM 694 O O . ARG A 1 85 ? 32.847 -9.589 -58.859 1.00 76.75 85 ARG A O 1
ATOM 701 N N . TYR A 1 86 ? 32.403 -10.641 -56.905 1.00 50.53 86 TYR A N 1
ATOM 702 C CA . TYR A 1 86 ? 33.475 -11.639 -56.915 1.00 50.53 86 TYR A CA 1
ATOM 703 C C . TYR A 1 86 ? 32.881 -13.033 -57.111 1.00 50.53 86 TYR A C 1
ATOM 705 O O . TYR A 1 86 ? 33.584 -13.863 -57.723 1.00 50.53 86 TYR A O 1
#

InterPro domains:
  IPR004117 Olfactory receptor, insect [PF02949] (2-86)
  IPR004117 Olfactory receptor, insect [PTHR21137] (1-86)

Organism: Camponotus floridanus (NCBI:txid104421)

Solvent-accessible surface area (backbone atoms only — not comparable to full-atom values): 4987 Å² total; per-residue (Å²): 113,98,70,91,75,94,67,100,59,77,54,87,41,86,67,47,31,61,54,51,40,52,53,50,53,51,51,51,50,66,55,49,49,59,56,53,47,51,54,51,52,51,50,52,50,53,53,50,52,51,52,51,49,50,54,49,48,55,50,50,52,50,47,54,67,70,45,48,54,66,58,56,49,50,50,53,53,52,53,54,54,54,61,74,72,108

Radius of gyration: 33.23 Å; Cα contacts (8 Å, |Δi|>4): 14; chains: 1; bounding box: 61×19×91 Å

Sequence (86 aa):
LPVQTYYIYDVTKSPQYEITFIFQAIAMFLCIMPYTGIDNFLSLLIFHISGQLDILSNRLMRLNDIANYNDILKSCVMDHTRLLRY